Protein AF-A0A2M7RQI0-F1 (afdb_monomer_lite)

Sequence (137 aa):
MKPGKIRFSINYLSVTYFAYVVIVIINIISLIYTNSPSNKSQLLTKKVNHSNPAILGQTSFSQLGILLPLYIYPAGNPNPDWQKIADTQKIQNIPVVAIVNPHSGPGVCSTSNPDSNYKNNMQVLRNAGVTMVGYVA

Secondary structure (DSSP, 8-state):
-PPP-------HHHHHHHHHHHHHHHHHHHHHHHH-GGGGGGGG----------------PPPP-EEEEE-S---STT-HHHHHHHHHHHTS---EEEEE-SSSSS-SS-TT-S-HHHHHHHHHHHHHT-EEEE---

Structure (mmCIF, N/CA/C/O backbone):
data_AF-A0A2M7RQI0-F1
#
_entry.id   AF-A0A2M7RQI0-F1
#
loop_
_atom_site.group_PDB
_atom_site.id
_atom_site.type_symbol
_atom_site.label_atom_id
_atom_site.label_alt_id
_atom_site.label_comp_id
_atom_site.label_asym_id
_atom_site.label_entity_id
_atom_site.label_seq_id
_atom_site.pdbx_PDB_ins_code
_atom_site.Cartn_x
_atom_site.Cartn_y
_atom_site.Cartn_z
_atom_site.occupancy
_atom_site.B_iso_or_equiv
_atom_site.auth_seq_id
_atom_site.auth_comp_id
_atom_site.auth_asym_id
_atom_site.auth_atom_id
_atom_site.pdbx_PDB_model_num
ATOM 1 N N . MET A 1 1 ? -25.937 0.977 86.834 1.00 48.09 1 MET A N 1
ATOM 2 C CA . MET A 1 1 ? -25.148 1.631 85.762 1.00 48.09 1 MET A CA 1
ATOM 3 C C . MET A 1 1 ? -26.009 1.713 84.504 1.00 48.09 1 MET A C 1
ATOM 5 O O . MET A 1 1 ? -26.541 0.689 84.101 1.00 48.09 1 MET A O 1
ATOM 9 N N . LYS A 1 2 ? -26.227 2.909 83.934 1.00 46.19 2 LYS A N 1
ATOM 10 C CA . LYS A 1 2 ? -26.961 3.085 82.661 1.00 46.19 2 LYS A CA 1
ATOM 11 C C . LYS A 1 2 ? -25.980 2.932 81.485 1.00 46.19 2 LYS A C 1
ATOM 13 O O . LYS A 1 2 ? -24.919 3.550 81.550 1.00 46.19 2 LYS A O 1
ATOM 18 N N . PRO A 1 3 ? -26.299 2.170 80.425 1.00 56.84 3 PRO A N 1
ATOM 19 C CA . PRO A 1 3 ? -25.420 2.050 79.267 1.00 56.84 3 PRO A CA 1
ATOM 20 C C . PRO A 1 3 ? -25.462 3.339 78.433 1.00 56.84 3 PRO A C 1
ATOM 22 O O . PRO A 1 3 ? -26.528 3.785 78.001 1.00 56.84 3 PRO A O 1
ATOM 25 N N . GLY A 1 4 ? -24.297 3.957 78.232 1.00 61.44 4 GLY A N 1
ATOM 26 C CA . GLY A 1 4 ? -24.135 5.127 77.372 1.00 61.44 4 GLY A CA 1
ATOM 27 C C . GLY A 1 4 ? -24.274 4.741 75.900 1.00 61.44 4 GLY A C 1
ATOM 28 O O . GLY A 1 4 ? -23.563 3.865 75.414 1.00 61.44 4 GLY A O 1
ATOM 29 N N . LYS A 1 5 ? -25.193 5.390 75.176 1.00 62.91 5 LYS A N 1
ATOM 30 C CA . LYS A 1 5 ? -25.302 5.252 73.717 1.00 62.91 5 LYS A CA 1
ATOM 31 C C . LYS A 1 5 ? -24.149 6.008 73.055 1.00 62.91 5 LYS A C 1
ATOM 33 O O . LYS A 1 5 ? -24.159 7.237 73.035 1.00 62.91 5 LYS A O 1
ATOM 38 N N . ILE A 1 6 ? -23.193 5.281 72.484 1.00 63.03 6 ILE A N 1
ATOM 39 C CA . ILE A 1 6 ? -22.169 5.846 71.599 1.00 63.03 6 ILE A CA 1
ATOM 40 C C . ILE A 1 6 ? -22.854 6.207 70.276 1.00 63.03 6 ILE A C 1
ATOM 42 O O . ILE A 1 6 ? -23.457 5.350 69.632 1.00 63.03 6 ILE A O 1
ATOM 46 N N . ARG A 1 7 ? -22.805 7.484 69.884 1.00 64.25 7 ARG A N 1
ATOM 47 C CA . ARG A 1 7 ? -23.268 7.943 68.568 1.00 64.25 7 ARG A CA 1
ATOM 48 C C . ARG A 1 7 ? -22.048 8.135 67.675 1.00 64.25 7 ARG A C 1
ATOM 50 O O . ARG A 1 7 ? -21.241 9.022 67.930 1.00 64.25 7 ARG A O 1
ATOM 57 N N . PHE A 1 8 ? -21.917 7.309 66.642 1.00 61.12 8 PHE A N 1
ATOM 58 C CA . PHE A 1 8 ? -20.921 7.514 65.595 1.00 61.12 8 PHE A CA 1
ATOM 59 C C . PHE A 1 8 ? -21.406 8.634 64.669 1.00 61.12 8 PHE A C 1
ATOM 61 O O . PHE A 1 8 ? -22.443 8.501 64.022 1.00 61.12 8 PHE A O 1
ATOM 68 N N . SER A 1 9 ? -20.678 9.751 64.638 1.00 59.22 9 SER A N 1
ATOM 69 C CA . SER A 1 9 ? -20.884 10.806 63.644 1.00 59.22 9 SER A CA 1
ATOM 70 C C . SER A 1 9 ? -20.069 10.454 62.404 1.00 59.22 9 SER A C 1
ATOM 72 O O . SER A 1 9 ? -18.840 10.443 62.457 1.00 59.22 9 SER A O 1
ATOM 74 N N . ILE A 1 10 ? -20.742 10.113 61.307 1.00 61.12 10 ILE A N 1
ATOM 75 C CA . ILE A 1 10 ? -20.096 9.823 60.024 1.00 61.12 10 ILE A CA 1
ATOM 76 C C . ILE A 1 10 ? -20.040 11.132 59.231 1.00 61.12 10 ILE A C 1
ATOM 78 O O . ILE A 1 10 ? -21.068 11.761 58.986 1.00 61.12 10 ILE A O 1
ATOM 82 N N . ASN A 1 11 ? -18.841 11.553 58.827 1.00 66.56 11 ASN A N 1
ATOM 83 C CA . ASN A 1 11 ? -18.657 12.750 58.009 1.00 66.56 11 ASN A CA 1
ATOM 84 C C . ASN A 1 11 ? -19.146 12.483 56.577 1.00 66.56 11 ASN A C 1
ATOM 86 O O . ASN A 1 11 ? -18.576 11.667 55.857 1.00 66.56 11 ASN A O 1
ATOM 90 N N . TYR A 1 12 ? -20.183 13.192 56.128 1.00 63.91 12 TYR A N 1
ATOM 91 C CA . TYR A 1 12 ? -20.751 13.006 54.785 1.00 63.91 12 TYR A CA 1
ATOM 92 C C . TYR A 1 12 ? -19.721 13.198 53.656 1.00 63.91 12 TYR A C 1
ATOM 94 O O . TYR A 1 12 ? -19.754 12.458 52.678 1.00 63.91 12 TYR A O 1
ATOM 102 N N . LEU A 1 13 ? -18.747 14.100 53.839 1.00 63.44 13 LEU A N 1
ATOM 103 C CA . LEU A 1 13 ? -17.637 14.339 52.903 1.00 63.44 13 LEU A CA 1
ATOM 104 C C . LEU A 1 13 ? -16.756 13.097 52.675 1.00 63.44 13 LEU A C 1
ATOM 106 O O . LEU A 1 13 ? -16.312 12.856 51.552 1.00 63.44 13 LEU A O 1
ATOM 110 N N . SER A 1 14 ? -16.527 12.276 53.709 1.00 68.12 14 SER A N 1
ATOM 111 C CA . SER A 1 14 ? -15.745 11.041 53.566 1.00 68.12 14 SER A CA 1
ATOM 112 C C . SER A 1 14 ? -16.545 9.928 52.890 1.00 68.12 14 SER A C 1
ATOM 114 O O . SER A 1 14 ? -15.967 9.099 52.195 1.00 68.12 14 SER A O 1
ATOM 116 N N . VAL A 1 15 ? -17.874 9.924 53.049 1.00 73.00 15 VAL A N 1
ATOM 117 C CA . VAL A 1 15 ? -18.764 8.933 52.420 1.00 73.00 15 VAL A CA 1
ATOM 118 C C . VAL A 1 15 ? -18.886 9.190 50.921 1.00 73.00 15 VAL A C 1
ATOM 120 O O . VAL A 1 15 ? -18.748 8.261 50.127 1.00 73.00 15 VAL A O 1
ATOM 123 N N . THR A 1 16 ? -19.088 10.445 50.517 1.00 74.81 16 THR A N 1
ATOM 124 C CA . THR A 1 16 ? -19.166 10.818 49.097 1.00 74.81 16 THR A CA 1
ATOM 125 C C . THR A 1 16 ? -17.842 10.594 48.378 1.00 74.81 16 THR A C 1
ATOM 127 O O . THR A 1 16 ? -17.832 10.080 47.261 1.00 74.81 16 THR A O 1
ATOM 130 N N . TYR A 1 17 ? -16.719 10.917 49.027 1.00 80.81 17 TYR A N 1
ATOM 131 C CA . TYR A 1 17 ? -15.393 10.665 48.467 1.00 80.81 17 TYR A CA 1
ATOM 132 C C . TYR A 1 17 ? -15.121 9.162 48.306 1.00 80.81 17 TYR A C 1
ATOM 134 O O . TYR A 1 17 ? -14.682 8.723 47.245 1.00 80.81 17 TYR A O 1
ATOM 142 N N . PHE A 1 18 ? -15.456 8.356 49.319 1.00 80.25 18 PHE A N 1
ATOM 143 C CA . PHE A 1 18 ? -15.334 6.900 49.245 1.00 80.25 18 PHE A CA 1
ATOM 144 C C . PHE A 1 18 ? -16.192 6.308 48.117 1.00 80.25 18 PHE A C 1
ATOM 146 O O . PHE A 1 18 ? -15.696 5.511 47.322 1.00 80.25 18 PHE A O 1
ATOM 153 N N . ALA A 1 19 ? -17.448 6.746 47.986 1.00 85.69 19 ALA A N 1
ATOM 154 C CA . ALA A 1 19 ? -18.335 6.307 46.910 1.00 85.69 19 ALA A CA 1
ATOM 155 C C . ALA A 1 19 ? -17.781 6.659 45.517 1.00 85.69 19 ALA A C 1
ATOM 157 O O . ALA A 1 19 ? -17.802 5.819 44.617 1.00 85.69 19 ALA A O 1
ATOM 158 N N . TYR A 1 20 ? -17.232 7.866 45.348 1.00 89.81 20 TYR A N 1
ATOM 159 C CA . TYR A 1 20 ? -16.612 8.291 44.092 1.00 89.81 20 TYR A CA 1
ATOM 160 C C . TYR A 1 20 ? -15.412 7.409 43.713 1.00 89.81 20 TYR A C 1
ATOM 162 O O . TYR A 1 20 ? -15.331 6.929 42.581 1.00 89.81 20 TYR A O 1
ATOM 170 N N . VAL A 1 21 ? -14.518 7.125 44.667 1.00 89.44 21 VAL A N 1
ATOM 171 C CA . VAL A 1 21 ? -13.351 6.253 44.444 1.00 89.44 21 VAL A CA 1
ATOM 172 C C . VAL A 1 21 ? -13.780 4.839 44.035 1.00 89.44 21 VAL A C 1
ATOM 174 O O . VAL A 1 21 ? -13.226 4.286 43.085 1.00 89.44 21 VAL A O 1
ATOM 177 N N . VAL A 1 22 ? -14.801 4.271 44.684 1.00 91.38 22 VAL A N 1
ATOM 178 C CA . VAL A 1 22 ? -15.335 2.941 44.337 1.00 91.38 22 VAL A CA 1
ATOM 179 C C . VAL A 1 22 ? -15.881 2.912 42.905 1.00 91.38 22 VAL A C 1
ATOM 181 O O . VAL A 1 22 ? -15.568 1.989 42.152 1.00 91.38 22 VAL A O 1
ATOM 184 N N . ILE A 1 23 ? -16.640 3.932 42.492 1.00 90.94 23 ILE A N 1
ATOM 185 C CA . ILE A 1 23 ? -17.186 4.030 41.127 1.00 90.94 23 ILE A CA 1
ATOM 186 C C . ILE A 1 23 ? -16.061 4.104 40.086 1.00 90.94 23 ILE A C 1
ATOM 188 O O . ILE A 1 23 ? -16.116 3.410 39.068 1.00 90.94 23 ILE A O 1
ATOM 192 N N . VAL A 1 24 ? -15.025 4.912 40.324 1.00 90.25 24 VAL A N 1
ATOM 193 C CA . VAL A 1 24 ? -13.878 5.023 39.406 1.00 90.25 24 VAL A CA 1
ATOM 194 C C . VAL A 1 24 ? -13.151 3.681 39.275 1.00 90.25 24 VAL A C 1
ATOM 196 O O . VAL A 1 24 ? -12.859 3.252 38.158 1.00 90.25 24 VAL A O 1
ATOM 199 N N . ILE A 1 25 ? -12.931 2.972 40.387 1.00 89.75 25 ILE A N 1
ATOM 200 C CA . ILE A 1 25 ? -12.292 1.648 40.385 1.00 89.75 25 ILE A CA 1
ATOM 201 C C . ILE A 1 25 ? -13.116 0.634 39.576 1.00 89.75 25 ILE A C 1
ATOM 203 O O . ILE A 1 25 ? -12.550 -0.079 38.748 1.00 89.75 25 ILE A O 1
ATOM 207 N N . ILE A 1 26 ? -14.443 0.598 39.746 1.00 89.88 26 ILE A N 1
ATOM 208 C CA . ILE A 1 26 ? -15.332 -0.297 38.979 1.00 89.88 26 ILE A CA 1
ATOM 209 C C . ILE A 1 26 ? -15.221 -0.034 37.470 1.00 89.88 26 ILE A C 1
ATOM 211 O O . ILE A 1 26 ? -15.140 -0.981 36.682 1.00 89.88 26 ILE A O 1
ATOM 215 N N . ASN A 1 27 ? -15.184 1.236 37.057 1.00 86.62 27 ASN A N 1
ATOM 216 C CA . ASN A 1 27 ? -15.060 1.604 35.646 1.00 86.62 27 ASN A CA 1
ATOM 217 C C . ASN A 1 27 ? -13.697 1.205 35.061 1.00 86.62 27 ASN A C 1
ATOM 219 O O . ASN A 1 27 ? -13.645 0.648 33.965 1.00 86.62 27 ASN A O 1
ATOM 223 N N . ILE A 1 28 ? -12.602 1.418 35.800 1.00 84.69 28 ILE A N 1
ATOM 224 C CA . ILE A 1 28 ? -11.252 1.011 35.373 1.00 84.69 28 ILE A CA 1
ATOM 225 C C . ILE A 1 28 ? -11.172 -0.513 35.232 1.00 84.69 28 ILE A C 1
ATOM 227 O O . ILE A 1 28 ? -10.698 -1.009 34.211 1.00 84.69 28 ILE A O 1
ATOM 231 N N . ILE A 1 29 ? -11.685 -1.264 36.211 1.00 80.75 29 ILE A N 1
ATOM 232 C CA . ILE A 1 29 ? -11.733 -2.730 36.152 1.00 80.75 29 ILE A CA 1
ATOM 233 C C . ILE A 1 29 ? -12.548 -3.190 34.931 1.00 80.75 29 ILE A C 1
ATOM 235 O O . ILE A 1 29 ? -12.081 -4.032 34.166 1.00 80.75 29 ILE A O 1
ATOM 239 N N . SER A 1 30 ? -13.721 -2.598 34.686 1.00 75.94 30 SER A N 1
ATOM 240 C CA . SER A 1 30 ? -14.571 -2.924 33.526 1.00 75.94 30 SER A CA 1
ATOM 241 C C . SER A 1 30 ? -13.880 -2.641 32.183 1.00 75.94 30 SER A C 1
ATOM 243 O O . SER A 1 30 ? -13.999 -3.425 31.236 1.00 75.94 30 SER A O 1
ATOM 245 N N . LEU A 1 31 ? -13.101 -1.558 32.101 1.00 75.00 31 LEU A N 1
ATOM 246 C CA . LEU A 1 31 ? -12.307 -1.216 30.920 1.00 75.00 31 LEU A CA 1
ATOM 247 C C . LEU A 1 31 ? -11.152 -2.208 30.694 1.00 75.00 31 LEU A C 1
ATOM 249 O O . LEU A 1 31 ? -10.865 -2.578 29.555 1.00 75.00 31 LEU A O 1
ATOM 253 N N . ILE A 1 32 ? -10.514 -2.684 31.765 1.00 75.44 32 ILE A N 1
ATOM 254 C CA . ILE A 1 32 ? -9.461 -3.709 31.685 1.00 75.44 32 ILE A CA 1
ATOM 255 C C . ILE A 1 32 ? -10.051 -5.049 31.222 1.00 75.44 32 ILE A C 1
ATOM 257 O O . ILE A 1 32 ? -9.489 -5.688 30.334 1.00 75.44 32 ILE A O 1
ATOM 261 N N . TYR A 1 33 ? -11.209 -5.460 31.750 1.00 68.50 33 TYR A N 1
ATOM 262 C CA . TYR A 1 33 ? -11.865 -6.710 31.338 1.00 68.50 33 TYR A CA 1
ATOM 263 C C . TYR A 1 33 ? -12.330 -6.693 29.877 1.00 68.50 33 TYR A C 1
ATOM 265 O O . TYR A 1 33 ? -12.189 -7.700 29.179 1.00 68.50 33 TYR A O 1
ATOM 273 N N . THR A 1 34 ? -12.844 -5.563 29.387 1.00 63.81 34 THR A N 1
ATOM 274 C CA . THR A 1 34 ? -13.273 -5.432 27.981 1.00 63.81 34 THR A CA 1
ATOM 275 C C . THR A 1 34 ? -12.097 -5.420 27.001 1.00 63.81 34 THR A C 1
ATOM 277 O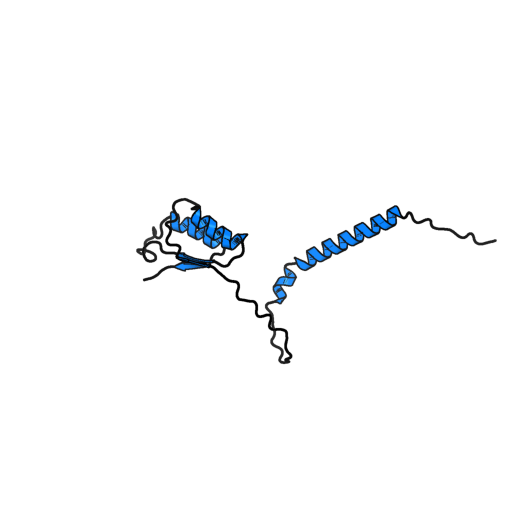 O . THR A 1 34 ? -12.230 -5.939 25.895 1.00 63.81 34 THR A O 1
ATOM 280 N N . ASN A 1 35 ? -10.928 -4.916 27.409 1.00 56.41 35 ASN A N 1
ATOM 281 C CA . ASN A 1 35 ? -9.724 -4.876 26.571 1.00 56.41 35 ASN A CA 1
ATOM 282 C C . ASN A 1 35 ? -8.756 -6.052 26.800 1.00 56.41 35 ASN A C 1
ATOM 284 O O . ASN A 1 35 ? -7.706 -6.107 26.157 1.00 56.41 35 ASN A O 1
ATOM 288 N N . SER A 1 36 ? -9.091 -7.005 27.681 1.00 53.41 36 SER A N 1
ATOM 289 C CA . SER A 1 36 ? -8.235 -8.161 27.958 1.00 53.41 36 SER A CA 1
ATOM 290 C C . SER A 1 36 ? -8.094 -9.056 26.712 1.00 53.41 36 SER A C 1
ATOM 292 O O . SER A 1 36 ? -9.101 -9.580 26.220 1.00 53.41 36 SER A O 1
ATOM 294 N N . PRO A 1 37 ? -6.865 -9.311 26.214 1.00 49.88 37 PRO A N 1
ATOM 295 C CA . PRO A 1 37 ? -6.615 -10.142 25.031 1.00 49.88 37 PRO A CA 1
ATOM 296 C C . PRO A 1 37 ? -7.152 -11.576 25.153 1.00 49.88 37 PRO A C 1
ATOM 298 O O . PRO A 1 37 ? -7.416 -12.223 24.141 1.00 49.88 37 PRO A O 1
ATOM 301 N N . SER A 1 38 ? -7.373 -12.060 26.380 1.00 46.62 38 SER A N 1
ATOM 302 C CA . SER A 1 38 ? -7.971 -13.369 26.667 1.00 46.62 38 SER A CA 1
ATOM 303 C C . SER A 1 38 ? -9.441 -13.499 26.238 1.00 46.62 38 SER A C 1
ATOM 305 O O . SER A 1 38 ? -9.896 -14.620 26.019 1.00 46.62 38 SER A O 1
ATOM 307 N N . ASN A 1 39 ? -10.168 -12.390 26.046 1.00 48.38 39 ASN A N 1
ATOM 308 C CA . ASN A 1 39 ? -11.564 -12.409 25.588 1.00 48.38 39 ASN A CA 1
ATOM 309 C C . ASN A 1 39 ? -11.709 -12.410 24.054 1.00 48.38 39 ASN A C 1
ATOM 311 O O . ASN A 1 39 ? -12.768 -12.773 23.547 1.00 48.38 39 ASN A O 1
ATOM 315 N N . LYS A 1 40 ? -10.656 -12.075 23.289 1.00 45.38 40 LYS A N 1
ATOM 316 C CA . LYS A 1 40 ? -10.675 -12.185 21.812 1.00 45.38 40 LYS A CA 1
ATOM 317 C C . LYS A 1 40 ? -10.493 -13.625 21.317 1.00 45.38 40 LYS A C 1
ATOM 319 O O . LYS A 1 40 ? -10.931 -13.954 20.219 1.00 45.38 40 LYS A O 1
ATOM 324 N N . SER A 1 41 ? -9.906 -14.498 22.133 1.00 42.41 41 SER A N 1
ATOM 325 C CA . SER A 1 41 ? -9.564 -15.874 21.744 1.00 42.41 41 SER A CA 1
ATOM 326 C C . SER A 1 41 ? -10.720 -16.879 21.843 1.00 42.41 41 SER A C 1
ATOM 328 O O . SER A 1 41 ? -10.560 -18.025 21.432 1.00 42.41 41 SER A O 1
ATOM 330 N N . GLN A 1 42 ? -11.900 -16.483 22.339 1.00 44.81 42 GLN A N 1
ATOM 331 C CA . GLN A 1 42 ? -13.064 -17.382 22.419 1.00 44.81 42 GLN A CA 1
ATOM 332 C C . GLN A 1 42 ? -13.886 -17.482 21.120 1.00 44.81 42 GLN A C 1
ATOM 334 O O . GLN A 1 42 ? -14.827 -18.267 21.050 1.00 44.81 42 GLN A O 1
ATOM 339 N N . LEU A 1 43 ? -13.504 -16.776 20.050 1.00 47.19 43 LEU A N 1
ATOM 340 C CA . LEU A 1 43 ? -14.155 -16.895 18.735 1.00 47.19 43 LEU A CA 1
ATOM 341 C C . LEU A 1 43 ? -13.614 -18.038 17.850 1.00 47.19 43 LEU A C 1
ATOM 343 O O . LEU A 1 43 ? -14.083 -18.201 16.728 1.00 47.19 43 LEU A O 1
ATOM 347 N N . LEU A 1 44 ? -12.677 -18.866 18.332 1.00 48.94 44 LEU A N 1
ATOM 348 C CA . LEU A 1 44 ? -12.025 -19.914 17.524 1.00 48.94 44 LEU A CA 1
ATOM 349 C C . LEU A 1 44 ? -12.093 -21.339 18.096 1.00 48.94 44 LEU A C 1
ATOM 351 O O . LEU A 1 44 ? -11.326 -22.205 17.690 1.00 48.94 44 LEU A O 1
ATOM 355 N N . THR A 1 45 ? -13.061 -21.639 18.965 1.00 44.12 45 THR A N 1
ATOM 356 C CA . THR A 1 45 ? -13.409 -23.034 19.305 1.00 44.12 45 THR A CA 1
ATOM 357 C C . THR A 1 45 ? -14.922 -23.247 19.368 1.00 44.12 45 THR A C 1
ATOM 359 O O . THR A 1 45 ? -15.487 -23.665 20.375 1.00 44.12 45 THR A O 1
ATOM 362 N N . LYS A 1 46 ? -15.617 -23.017 18.246 1.00 41.88 46 LYS A N 1
ATOM 363 C CA . LYS A 1 46 ? -16.980 -23.540 18.069 1.00 41.88 46 LYS A CA 1
ATOM 364 C C . LYS A 1 46 ? -16.905 -25.057 17.862 1.00 41.88 46 LYS A C 1
ATOM 366 O O . LYS A 1 46 ? -16.911 -25.546 16.737 1.00 41.88 46 LYS A O 1
ATOM 371 N N . LYS A 1 47 ? -16.841 -25.809 18.963 1.00 43.72 47 LYS A N 1
ATOM 372 C CA . LYS A 1 47 ? -17.230 -27.223 18.988 1.00 43.72 47 LYS A CA 1
ATOM 373 C C . LYS A 1 47 ? -18.720 -27.267 18.638 1.00 43.72 47 LYS A C 1
ATOM 375 O O . LYS A 1 47 ? -19.553 -26.777 19.396 1.00 43.72 47 LYS A O 1
ATOM 380 N N . VAL A 1 48 ? -19.039 -27.745 17.439 1.00 47.06 48 VAL A N 1
ATOM 381 C CA . VAL A 1 48 ? -20.411 -27.811 16.923 1.00 47.06 48 VAL A CA 1
ATOM 382 C C . VAL A 1 48 ? -21.189 -28.848 17.736 1.00 47.06 48 VAL A C 1
ATOM 384 O O . VAL A 1 48 ? -21.070 -30.045 17.505 1.00 47.06 48 VAL A O 1
ATOM 387 N N . ASN A 1 49 ? -21.972 -28.381 18.708 1.00 42.56 49 ASN A N 1
ATOM 388 C CA . ASN A 1 49 ? -23.013 -29.174 19.353 1.00 42.56 49 ASN A CA 1
ATOM 389 C C . ASN A 1 49 ? -24.323 -28.968 18.579 1.00 42.56 49 ASN A C 1
ATOM 391 O O . ASN A 1 49 ? -24.761 -27.836 18.364 1.00 42.56 49 ASN A O 1
ATOM 395 N N . HIS A 1 50 ? -24.929 -30.069 18.136 1.00 53.97 50 HIS A N 1
ATOM 396 C CA . HIS A 1 50 ? -26.222 -30.086 17.460 1.00 53.97 50 HIS A CA 1
ATOM 397 C C . HIS A 1 50 ? -27.357 -29.834 18.460 1.00 53.97 50 HIS A C 1
ATOM 399 O O . HIS A 1 50 ? -27.853 -30.763 19.088 1.00 53.97 50 HIS A O 1
ATOM 405 N N . SER A 1 51 ? -27.797 -28.583 18.563 1.00 43.78 51 SER A N 1
ATOM 406 C CA . SER A 1 51 ? -29.150 -28.229 19.009 1.00 43.78 51 SER A CA 1
ATOM 407 C C . SER A 1 51 ? -29.458 -26.795 18.572 1.00 43.78 51 SER A C 1
ATOM 409 O O . SER A 1 51 ? -28.892 -25.840 19.099 1.00 43.78 51 SER A O 1
ATOM 411 N N . ASN A 1 52 ? -30.318 -26.661 17.559 1.00 63.06 52 ASN A N 1
ATOM 412 C CA . ASN A 1 52 ? -30.863 -25.393 17.066 1.00 63.06 52 ASN A CA 1
ATOM 413 C C . ASN A 1 52 ? -31.806 -24.802 18.131 1.00 63.06 52 ASN A C 1
ATOM 415 O O . ASN A 1 52 ? -32.626 -25.545 18.672 1.00 63.06 52 ASN A O 1
ATOM 419 N N . PRO A 1 53 ? -31.709 -23.500 18.443 1.00 48.75 53 PRO A N 1
ATOM 420 C CA . PRO A 1 53 ? -32.660 -22.581 17.818 1.00 48.75 53 PRO A CA 1
ATOM 421 C C . PRO A 1 53 ? -32.038 -21.209 17.508 1.00 48.75 53 PRO A C 1
ATOM 423 O O . PRO A 1 53 ? -31.422 -20.595 18.369 1.00 48.75 53 PRO A O 1
ATOM 426 N N . ALA A 1 54 ? -32.232 -20.714 16.284 1.00 50.47 54 ALA A N 1
ATOM 427 C CA . A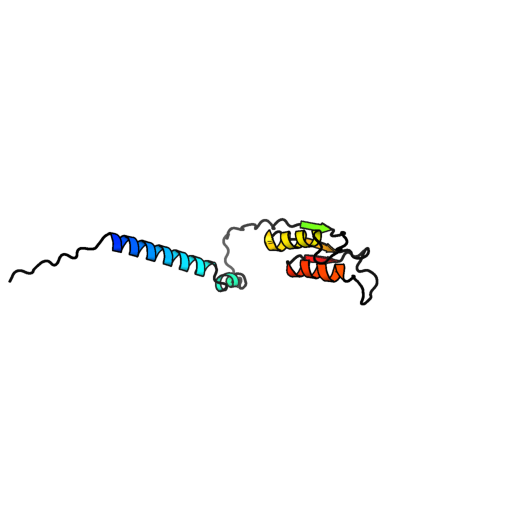LA A 1 54 ? -32.342 -19.288 15.955 1.00 50.47 54 ALA A CA 1
ATOM 428 C C . ALA A 1 54 ? -31.495 -18.314 16.814 1.00 50.47 54 ALA A C 1
ATOM 430 O O . ALA A 1 54 ? -32.030 -17.421 17.469 1.00 50.47 54 ALA A O 1
ATOM 431 N N . ILE A 1 55 ? -30.164 -18.439 16.788 1.00 50.12 55 ILE A N 1
ATOM 432 C CA . ILE A 1 55 ? -29.290 -17.344 17.222 1.00 50.12 55 ILE A CA 1
ATOM 433 C C . ILE A 1 55 ? -29.158 -16.414 16.029 1.00 50.12 55 ILE A C 1
ATOM 435 O O . ILE A 1 55 ? -28.407 -16.700 15.100 1.00 50.12 55 ILE A O 1
ATOM 439 N N . LEU A 1 56 ? -29.986 -15.366 16.066 1.00 50.16 56 LEU A N 1
ATOM 440 C CA . LEU A 1 56 ? -29.786 -14.048 15.470 1.00 50.16 56 LEU A CA 1
ATOM 441 C C . LEU A 1 56 ? -28.593 -14.030 14.518 1.00 50.16 56 LEU A C 1
ATOM 443 O O . LEU A 1 56 ? -27.465 -13.737 14.917 1.00 50.16 56 LEU A O 1
ATOM 447 N N . GLY A 1 57 ? -28.859 -14.378 13.260 1.00 51.78 57 GLY A N 1
ATOM 448 C CA . GLY A 1 57 ? -27.954 -14.088 12.168 1.00 51.78 57 GLY A CA 1
ATOM 449 C C . GLY A 1 57 ? -27.822 -12.579 12.095 1.00 51.78 57 GLY A C 1
ATOM 450 O O . GLY A 1 57 ? -28.548 -11.925 11.354 1.00 51.78 57 GLY A O 1
ATOM 451 N N . GLN A 1 58 ? -26.921 -12.017 12.899 1.00 50.47 58 GLN A N 1
ATOM 452 C CA . GLN A 1 58 ? -26.336 -10.729 12.617 1.00 50.47 58 GLN A CA 1
ATOM 453 C C . GLN A 1 58 ? -25.602 -10.971 11.308 1.00 50.47 58 GLN A C 1
ATOM 455 O O . GLN A 1 58 ? -24.480 -11.475 11.284 1.00 50.47 58 GLN A O 1
ATOM 460 N N . THR A 1 59 ? -26.296 -10.733 10.200 1.00 52.03 59 THR A N 1
ATOM 461 C CA . THR A 1 59 ? -25.669 -10.598 8.901 1.00 52.03 59 THR A CA 1
ATOM 462 C C . THR A 1 59 ? -24.725 -9.424 9.078 1.00 52.03 59 THR A C 1
ATOM 464 O O . THR A 1 59 ? -25.142 -8.270 8.985 1.00 52.03 59 THR A O 1
ATOM 467 N N . SER A 1 60 ? -23.475 -9.697 9.462 1.00 62.81 60 SER A N 1
ATOM 468 C CA . SER A 1 60 ? -22.419 -8.708 9.375 1.00 62.81 60 SER A CA 1
ATOM 469 C C . SER A 1 60 ? -22.422 -8.318 7.913 1.00 62.81 60 SER A C 1
ATOM 471 O O . SER A 1 60 ? -22.081 -9.140 7.057 1.00 62.81 60 SER A O 1
ATOM 473 N N . PHE A 1 61 ? 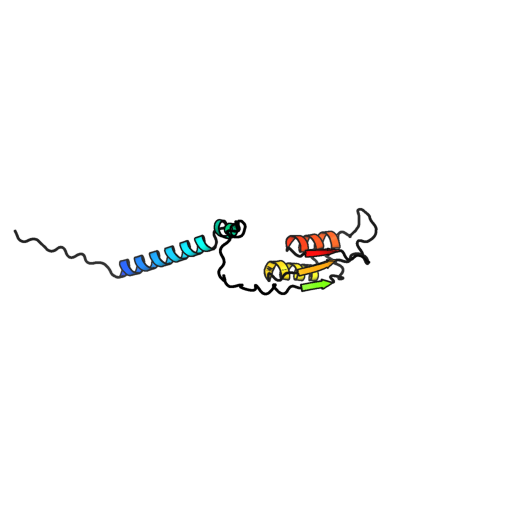-22.905 -7.117 7.608 1.00 64.25 61 PHE A N 1
ATOM 474 C CA . PHE A 1 61 ? -22.714 -6.579 6.278 1.00 64.25 61 PHE A CA 1
ATOM 475 C C . PHE A 1 61 ? -21.219 -6.693 6.009 1.00 64.25 61 PHE A C 1
ATOM 477 O O . PHE A 1 61 ? -20.418 -6.264 6.845 1.00 64.25 61 PHE A O 1
ATOM 484 N N . SER A 1 62 ? -20.850 -7.367 4.915 1.00 76.25 62 SER A N 1
ATOM 485 C CA . SER A 1 62 ? -19.452 -7.407 4.504 1.00 76.25 62 SER A CA 1
ATOM 486 C C . SER A 1 62 ? -18.978 -5.967 4.496 1.00 76.25 62 SER A C 1
ATOM 488 O O . SER A 1 62 ? -19.593 -5.129 3.832 1.00 76.25 62 SER A O 1
ATOM 490 N N . GLN A 1 63 ? -17.947 -5.671 5.285 1.00 84.75 63 GLN A N 1
ATOM 491 C CA . GLN A 1 63 ? -17.417 -4.324 5.339 1.00 84.75 63 GLN A CA 1
ATOM 492 C C . GLN A 1 63 ? -17.068 -3.913 3.909 1.00 84.75 63 GLN A C 1
ATOM 494 O O . GLN A 1 63 ? -16.358 -4.640 3.211 1.00 84.75 63 GLN A O 1
ATOM 499 N N . LEU A 1 64 ? -17.625 -2.787 3.456 1.00 90.94 64 LEU A N 1
ATOM 500 C CA . LEU A 1 64 ? -17.285 -2.251 2.147 1.00 90.94 64 LEU A CA 1
ATOM 501 C C . LEU A 1 64 ? -15.786 -1.952 2.132 1.00 90.94 64 LEU A C 1
ATOM 503 O O . LEU A 1 64 ? -15.258 -1.313 3.043 1.00 90.94 64 LEU A O 1
ATOM 507 N N . GLY A 1 65 ? -15.118 -2.463 1.106 1.00 95.00 65 GLY A N 1
ATOM 508 C CA . GLY A 1 65 ? -13.696 -2.271 0.880 1.00 95.00 65 GLY A CA 1
ATOM 509 C C . GLY A 1 65 ? -13.435 -1.505 -0.408 1.00 95.00 65 GLY A C 1
ATOM 510 O O . GLY A 1 65 ? -14.337 -1.265 -1.213 1.00 95.00 65 GLY A O 1
ATOM 511 N N . ILE A 1 66 ? -12.175 -1.143 -0.601 1.00 97.50 66 ILE A N 1
ATOM 512 C CA . ILE A 1 66 ? -11.685 -0.458 -1.792 1.00 97.50 66 ILE A CA 1
ATOM 513 C C . ILE A 1 66 ? -10.890 -1.462 -2.623 1.00 97.50 66 ILE A C 1
ATOM 515 O O . ILE A 1 66 ? -9.900 -2.017 -2.150 1.00 97.50 66 ILE A O 1
ATOM 519 N N . LEU A 1 67 ? -11.301 -1.658 -3.875 1.00 98.06 67 LEU A N 1
ATOM 520 C CA . LEU A 1 67 ? -10.476 -2.290 -4.901 1.00 98.06 67 LEU A CA 1
ATOM 521 C C . LEU A 1 67 ? -9.830 -1.186 -5.738 1.00 98.06 67 LEU A C 1
ATOM 523 O O . LEU A 1 67 ? -10.531 -0.422 -6.400 1.00 98.06 67 LEU A O 1
ATOM 527 N N . LEU A 1 68 ? -8.504 -1.094 -5.695 1.00 98.00 68 LEU A N 1
ATOM 528 C CA . LEU A 1 68 ? -7.758 0.011 -6.285 1.00 98.00 68 LEU A CA 1
ATOM 529 C C . LEU A 1 68 ? -6.770 -0.487 -7.350 1.00 98.00 68 LEU A C 1
ATOM 531 O O . LEU A 1 68 ? -5.789 -1.139 -6.988 1.00 98.00 68 LEU A O 1
ATOM 535 N N . PRO A 1 69 ? -6.948 -0.150 -8.641 1.00 98.19 69 PRO A N 1
ATOM 536 C CA . PRO A 1 69 ? -5.888 -0.299 -9.635 1.00 98.19 69 PRO A CA 1
ATOM 537 C C . PRO A 1 69 ? -4.778 0.728 -9.363 1.00 98.19 69 PRO A C 1
ATOM 539 O O . PRO A 1 69 ? -4.846 1.877 -9.798 1.00 98.19 69 PRO A O 1
ATOM 542 N N . LEU A 1 70 ? -3.756 0.327 -8.603 1.00 98.00 70 LEU A N 1
ATOM 543 C CA . LEU A 1 70 ? -2.659 1.191 -8.168 1.00 98.00 70 LEU A CA 1
ATOM 544 C C . LEU A 1 70 ? -1.582 1.284 -9.254 1.00 98.00 70 LEU A C 1
ATOM 546 O O . LEU A 1 70 ? -0.470 0.777 -9.115 1.00 98.00 70 LEU A O 1
ATOM 550 N N . TYR A 1 71 ? -1.929 1.920 -10.371 1.00 97.00 71 TYR A N 1
ATOM 551 C CA . TYR A 1 71 ? -1.045 2.078 -11.535 1.00 97.00 71 TYR A CA 1
ATOM 552 C C . TYR A 1 71 ? -0.336 3.436 -11.510 1.00 97.00 71 TYR A C 1
ATOM 554 O O . TYR A 1 71 ? -0.144 4.091 -12.532 1.00 97.00 71 TYR A O 1
ATOM 562 N N . ILE A 1 72 ? 0.020 3.870 -10.302 1.00 96.62 72 ILE A N 1
ATOM 563 C CA . ILE A 1 72 ? 0.748 5.106 -10.036 1.00 96.62 72 ILE A CA 1
ATOM 564 C C . ILE A 1 72 ? 2.172 4.716 -9.667 1.00 96.62 72 ILE A C 1
ATOM 566 O O . ILE A 1 72 ? 2.386 3.982 -8.698 1.00 96.62 72 ILE A O 1
ATOM 570 N N . TYR A 1 73 ? 3.142 5.227 -10.423 1.00 97.25 73 TYR A N 1
ATOM 571 C CA . TYR A 1 73 ? 4.551 4.979 -10.151 1.00 97.25 73 TYR A CA 1
ATOM 572 C C . TYR A 1 73 ? 4.954 5.550 -8.773 1.00 97.25 73 TYR A C 1
ATOM 574 O O . TYR A 1 73 ? 4.762 6.746 -8.532 1.00 97.25 73 TYR A O 1
ATOM 582 N N . PRO A 1 74 ? 5.521 4.738 -7.861 1.00 97.19 74 PRO A N 1
ATOM 583 C CA . PRO A 1 74 ? 5.775 5.131 -6.474 1.00 97.19 74 PRO A CA 1
ATOM 584 C C . PRO A 1 74 ? 7.061 5.949 -6.286 1.00 97.19 74 PRO A C 1
ATOM 586 O O . PRO A 1 74 ? 7.919 5.586 -5.487 1.00 97.19 74 PRO A O 1
ATOM 589 N N . ALA A 1 75 ? 7.233 7.061 -7.000 1.00 95.81 75 ALA A N 1
ATOM 590 C CA . ALA A 1 75 ? 8.428 7.892 -6.835 1.00 95.81 75 ALA A CA 1
ATOM 591 C C . ALA A 1 75 ? 8.557 8.420 -5.388 1.00 95.81 75 ALA A C 1
ATOM 593 O O . ALA A 1 75 ? 7.624 9.039 -4.869 1.00 95.81 75 ALA A O 1
ATOM 594 N N . GLY A 1 76 ? 9.718 8.204 -4.758 1.00 91.88 76 GLY A N 1
ATOM 595 C CA . GLY A 1 76 ? 9.997 8.613 -3.374 1.00 91.88 76 GLY A CA 1
ATOM 596 C C . GLY A 1 76 ? 9.744 7.512 -2.337 1.00 91.88 76 GLY A C 1
ATOM 597 O O . GLY A 1 76 ? 9.252 6.433 -2.658 1.00 91.88 76 GLY A O 1
ATOM 598 N N . ASN A 1 77 ? 10.115 7.764 -1.078 1.00 90.69 77 ASN A N 1
ATOM 599 C CA . ASN A 1 77 ? 9.981 6.786 0.006 1.00 90.69 77 ASN A CA 1
ATOM 600 C C . ASN A 1 77 ? 9.657 7.454 1.369 1.00 90.69 77 ASN A C 1
ATOM 602 O O . ASN A 1 77 ? 10.569 8.022 1.972 1.00 90.69 77 ASN A O 1
ATOM 606 N N . PRO A 1 78 ? 8.406 7.371 1.872 1.00 91.75 78 PRO A N 1
ATOM 607 C CA . PRO A 1 78 ? 7.234 6.870 1.156 1.00 91.75 78 PRO A CA 1
ATOM 608 C C . PRO A 1 78 ? 6.773 7.863 0.078 1.00 91.75 78 PRO A C 1
ATOM 610 O O . PRO A 1 78 ? 6.874 9.081 0.234 1.00 91.75 78 PRO A O 1
ATOM 613 N N . ASN A 1 79 ? 6.238 7.341 -1.020 1.00 97.69 79 ASN A N 1
ATOM 614 C CA . ASN A 1 79 ? 5.470 8.121 -1.977 1.00 97.69 79 ASN A CA 1
ATOM 615 C C . ASN A 1 79 ? 4.162 8.606 -1.303 1.00 97.69 79 ASN A C 1
ATOM 617 O O . ASN A 1 79 ? 3.475 7.793 -0.677 1.00 97.69 79 ASN A O 1
ATOM 621 N N . PRO A 1 80 ? 3.776 9.892 -1.434 1.00 97.50 80 PRO A N 1
ATOM 622 C CA . PRO A 1 80 ? 2.607 10.436 -0.738 1.00 97.50 80 PRO A CA 1
ATOM 623 C C . PRO A 1 80 ? 1.281 9.744 -1.068 1.00 97.50 80 PRO A C 1
ATOM 625 O O . PRO A 1 80 ? 0.431 9.608 -0.190 1.00 97.50 80 PRO A O 1
ATOM 628 N N . ASP A 1 81 ? 1.081 9.295 -2.307 1.00 97.44 81 ASP A N 1
ATOM 629 C CA . ASP A 1 81 ? -0.172 8.647 -2.702 1.00 97.44 81 ASP A CA 1
ATOM 630 C C . ASP A 1 81 ? -0.241 7.207 -2.194 1.00 97.44 81 ASP A C 1
ATOM 632 O O . ASP A 1 81 ? -1.283 6.769 -1.708 1.00 97.44 81 ASP A O 1
ATOM 636 N N . TRP A 1 82 ? 0.889 6.501 -2.188 1.00 98.25 82 TRP A N 1
ATOM 637 C CA . TRP A 1 82 ? 0.992 5.181 -1.565 1.00 98.25 82 TRP A CA 1
ATOM 638 C C . TRP A 1 82 ? 0.820 5.249 -0.041 1.00 98.25 82 TRP A C 1
ATOM 640 O O . TRP A 1 82 ? 0.183 4.370 0.544 1.00 98.25 82 TRP A O 1
ATOM 650 N N . GLN A 1 83 ? 1.302 6.319 0.600 1.00 98.12 83 GLN A N 1
ATOM 651 C CA . GLN A 1 83 ? 1.085 6.552 2.029 1.00 98.12 83 GLN A CA 1
ATOM 652 C C . GLN A 1 83 ? -0.398 6.761 2.361 1.00 98.12 83 GLN A C 1
ATOM 654 O O . GLN A 1 83 ? -0.889 6.159 3.311 1.00 98.12 83 GLN A O 1
ATOM 659 N N . LYS A 1 84 ? -1.146 7.529 1.555 1.00 97.81 84 LYS A N 1
ATOM 660 C CA . LYS A 1 84 ? -2.598 7.705 1.763 1.00 97.81 84 LYS A CA 1
ATOM 661 C C . LYS A 1 84 ? -3.339 6.367 1.763 1.00 97.81 84 LYS A C 1
ATOM 663 O O . LYS A 1 84 ? -4.220 6.155 2.588 1.00 97.81 84 LYS A O 1
ATOM 668 N N . ILE A 1 85 ? -2.957 5.450 0.875 1.00 97.75 85 ILE A N 1
ATOM 669 C CA . ILE A 1 85 ? -3.561 4.113 0.783 1.00 97.75 85 ILE A CA 1
ATOM 670 C C . ILE A 1 85 ? -3.262 3.292 2.045 1.00 97.75 85 ILE A C 1
ATOM 672 O O . ILE A 1 85 ? -4.158 2.651 2.601 1.00 97.75 85 ILE A O 1
ATOM 676 N N . ALA A 1 86 ? -2.016 3.337 2.523 1.00 97.88 86 ALA A N 1
ATOM 677 C CA . ALA A 1 86 ? -1.630 2.720 3.788 1.00 97.88 86 ALA A CA 1
ATOM 678 C C . ALA A 1 86 ? -2.431 3.291 4.972 1.00 97.88 86 ALA A C 1
ATOM 680 O O . ALA A 1 86 ? -2.920 2.531 5.811 1.00 97.88 86 ALA A O 1
ATOM 681 N N . ASP A 1 87 ? -2.620 4.609 5.017 1.00 97.69 87 ASP A N 1
ATOM 682 C CA . ASP A 1 87 ? -3.379 5.286 6.069 1.00 97.69 87 ASP A CA 1
ATOM 683 C C . ASP A 1 87 ? -4.872 4.920 6.025 1.00 97.69 87 ASP A C 1
ATOM 685 O O . ASP A 1 87 ? -5.479 4.689 7.072 1.00 97.69 87 ASP A O 1
ATOM 689 N N . THR A 1 88 ? -5.466 4.766 4.837 1.00 97.00 88 THR A N 1
ATOM 690 C CA . THR A 1 88 ? -6.848 4.280 4.684 1.00 97.00 88 THR A CA 1
ATOM 691 C C . THR A 1 88 ? -7.042 2.893 5.302 1.00 97.00 88 THR A C 1
ATOM 693 O O . THR A 1 88 ? -7.995 2.671 6.054 1.00 97.00 88 THR A O 1
ATOM 696 N N . GLN A 1 89 ? -6.110 1.969 5.068 1.00 95.94 89 GLN A N 1
ATOM 697 C CA . GLN A 1 89 ? -6.180 0.639 5.672 1.00 95.94 89 GLN A CA 1
ATOM 698 C C . GLN A 1 89 ? -5.914 0.669 7.181 1.00 95.94 89 GLN A C 1
ATOM 700 O O . GLN A 1 89 ? -6.643 0.045 7.951 1.00 95.94 89 GLN A O 1
ATOM 705 N N . LYS A 1 90 ? -4.859 1.364 7.614 1.00 93.38 90 LYS A N 1
ATOM 706 C CA . LYS A 1 90 ? -4.346 1.263 8.987 1.00 93.38 90 LYS A CA 1
ATOM 707 C C . LYS A 1 90 ? -5.061 2.182 9.976 1.00 93.38 90 LYS A C 1
ATOM 709 O O . LYS A 1 90 ? -5.252 1.800 11.126 1.00 93.38 90 LYS A O 1
ATOM 714 N N . ILE A 1 91 ? -5.413 3.395 9.551 1.00 91.50 91 ILE A N 1
ATOM 715 C CA . ILE A 1 91 ? -5.990 4.439 10.412 1.00 91.50 91 ILE A CA 1
ATOM 716 C C . ILE A 1 91 ? -7.510 4.436 10.296 1.00 91.50 91 ILE A C 1
ATOM 718 O O . ILE A 1 91 ? -8.205 4.462 11.308 1.00 91.50 91 ILE A O 1
ATOM 722 N N . GLN A 1 92 ? -8.033 4.378 9.070 1.00 91.75 92 GLN A N 1
ATOM 723 C CA . GLN A 1 92 ? -9.482 4.403 8.841 1.00 91.75 92 GLN A CA 1
ATOM 724 C C . GLN A 1 92 ? -10.118 3.009 8.945 1.00 91.75 92 GLN A C 1
ATOM 726 O O . GLN A 1 92 ? -11.342 2.898 8.962 1.00 91.75 92 GLN A O 1
ATOM 731 N N . ASN A 1 93 ? -9.298 1.953 9.049 1.00 92.25 93 ASN A N 1
ATOM 732 C CA . ASN A 1 93 ? -9.725 0.557 9.134 1.00 92.25 93 ASN A CA 1
ATOM 733 C C . ASN A 1 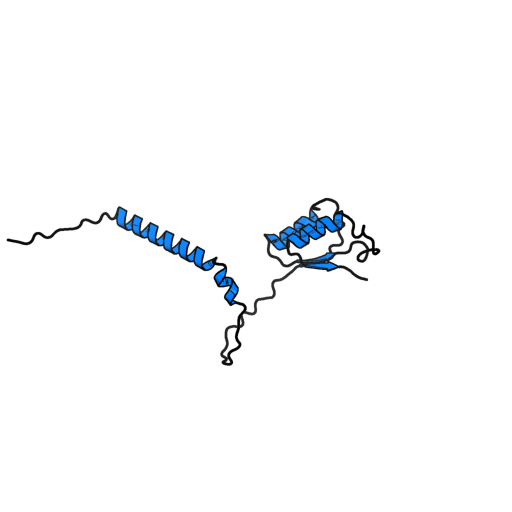93 ? -10.637 0.143 7.964 1.00 92.25 93 ASN A C 1
ATOM 735 O O . ASN A 1 93 ? -11.518 -0.696 8.139 1.00 92.25 93 ASN A O 1
ATOM 739 N N . ILE A 1 94 ? -10.457 0.745 6.782 1.00 94.62 94 ILE A N 1
ATOM 740 C CA . ILE A 1 94 ? -11.188 0.398 5.558 1.00 94.62 94 ILE A CA 1
ATOM 741 C C . ILE A 1 94 ? -10.354 -0.642 4.799 1.00 94.62 94 ILE A C 1
ATOM 743 O O . ILE A 1 94 ? -9.224 -0.327 4.435 1.00 94.62 94 ILE A O 1
ATOM 747 N N . PRO A 1 95 ? -10.867 -1.860 4.535 1.00 96.62 95 PRO A N 1
ATOM 748 C CA . PRO A 1 95 ? -10.142 -2.869 3.778 1.00 96.62 95 PRO A CA 1
ATOM 749 C C . PRO A 1 95 ? -9.767 -2.364 2.387 1.00 96.62 95 PRO A C 1
ATOM 751 O O . PRO A 1 95 ? -10.633 -1.923 1.630 1.00 96.62 95 PRO A O 1
ATOM 754 N N . VAL A 1 96 ? -8.491 -2.472 2.032 1.00 98.25 96 VAL A N 1
ATOM 755 C CA . VAL A 1 96 ? -7.973 -2.112 0.715 1.00 98.25 96 VAL A CA 1
ATOM 756 C C . VAL A 1 96 ? -7.327 -3.323 0.055 1.00 98.25 96 VAL A C 1
ATOM 758 O O . VAL A 1 96 ? -6.433 -3.967 0.615 1.00 98.25 96 VAL A O 1
ATOM 761 N N . VAL A 1 97 ? -7.749 -3.584 -1.180 1.00 98.44 97 VAL A N 1
ATOM 762 C CA . VAL A 1 97 ? -7.081 -4.473 -2.126 1.00 98.44 97 VAL A CA 1
ATOM 763 C C . VAL A 1 97 ? -6.466 -3.610 -3.227 1.00 98.44 97 VAL A C 1
ATOM 765 O O . VAL A 1 97 ? -7.185 -2.993 -4.009 1.00 98.44 97 VAL A O 1
ATOM 768 N N . ALA A 1 98 ? -5.139 -3.548 -3.289 1.00 98.44 98 ALA A N 1
ATOM 769 C CA . ALA A 1 98 ? -4.403 -2.784 -4.291 1.00 98.44 98 ALA A CA 1
ATOM 770 C C . ALA A 1 98 ? -3.859 -3.709 -5.389 1.00 98.44 98 ALA A C 1
ATOM 772 O O . ALA A 1 98 ? -3.126 -4.657 -5.101 1.00 98.44 98 ALA A O 1
ATOM 773 N N . ILE A 1 99 ? -4.182 -3.415 -6.648 1.00 98.56 99 ILE A N 1
ATOM 774 C CA . ILE A 1 99 ? -3.626 -4.103 -7.816 1.00 98.56 99 ILE A CA 1
ATOM 775 C C . ILE A 1 99 ? -2.354 -3.367 -8.237 1.00 98.56 99 ILE A C 1
ATOM 777 O O . ILE A 1 99 ? -2.417 -2.235 -8.714 1.00 98.56 99 ILE A O 1
ATOM 781 N N . VAL A 1 100 ? -1.200 -3.999 -8.044 1.00 98.12 100 VAL A N 1
ATOM 782 C CA . VAL A 1 100 ? 0.121 -3.414 -8.297 1.00 98.12 100 VAL A CA 1
ATOM 783 C C . VAL A 1 100 ? 0.613 -3.836 -9.676 1.00 98.12 100 VAL A C 1
ATOM 785 O O . VAL A 1 100 ? 0.627 -5.025 -9.998 1.00 98.12 100 VAL A O 1
ATOM 788 N N . ASN A 1 101 ? 1.043 -2.864 -10.482 1.00 97.44 101 ASN A N 1
ATOM 789 C CA . ASN A 1 101 ? 1.462 -3.090 -11.863 1.00 97.44 101 ASN A CA 1
ATOM 790 C C . ASN A 1 101 ? 2.788 -2.378 -12.195 1.00 97.44 101 ASN A C 1
ATOM 792 O O . ASN A 1 101 ? 2.765 -1.274 -12.741 1.00 97.44 101 ASN A O 1
ATOM 796 N N . PRO A 1 102 ? 3.946 -2.989 -11.880 1.00 95.94 102 PRO A N 1
ATOM 797 C CA . PRO A 1 102 ? 5.241 -2.389 -12.177 1.00 95.94 102 PRO A CA 1
ATOM 798 C C . PRO A 1 102 ? 5.502 -2.149 -13.666 1.00 95.94 102 PRO A C 1
ATOM 800 O O . PRO A 1 102 ? 6.082 -1.125 -14.027 1.00 95.94 102 PRO A O 1
ATOM 803 N N . HIS A 1 103 ? 5.099 -3.085 -14.529 1.00 95.00 103 HIS A N 1
ATOM 804 C CA . HIS A 1 103 ? 5.428 -3.044 -15.954 1.00 95.00 103 HIS A CA 1
ATOM 805 C C . HIS A 1 103 ? 4.449 -3.863 -16.813 1.00 95.00 103 HIS A C 1
ATOM 807 O O . HIS A 1 103 ? 4.836 -4.843 -17.445 1.00 95.00 103 HIS A O 1
ATOM 813 N N . SER A 1 104 ? 3.160 -3.512 -16.806 1.00 93.94 104 SER A N 1
ATOM 814 C CA . SER A 1 104 ? 2.089 -4.345 -17.404 1.00 93.94 104 SER A CA 1
ATOM 815 C C . SER A 1 104 ? 2.181 -5.815 -16.969 1.00 93.94 104 SER A C 1
ATOM 817 O O . SER A 1 104 ? 1.988 -6.739 -17.754 1.00 93.94 104 SER A O 1
ATOM 819 N N . GLY A 1 105 ? 2.546 -6.015 -15.706 1.00 93.06 105 GLY A N 1
ATOM 820 C CA . GLY A 1 105 ? 3.015 -7.269 -15.145 1.00 93.06 105 GLY A CA 1
ATOM 821 C C . GLY A 1 105 ? 4.097 -7.020 -14.090 1.00 93.06 105 GLY A C 1
ATOM 822 O O . GLY A 1 105 ? 4.410 -5.865 -13.781 1.00 93.06 105 GLY A O 1
ATOM 823 N N . PRO A 1 106 ? 4.740 -8.079 -13.572 1.00 90.94 106 PRO A N 1
ATOM 824 C CA . PRO A 1 106 ? 5.888 -7.952 -12.670 1.00 90.94 106 PRO A CA 1
ATOM 825 C C . PRO A 1 106 ? 7.155 -7.392 -13.352 1.00 90.94 106 PRO A C 1
ATOM 827 O O . PRO A 1 106 ? 8.125 -7.070 -12.667 1.00 90.94 106 PRO A O 1
ATOM 830 N N . GLY A 1 107 ? 7.154 -7.270 -14.685 1.00 88.75 107 GLY A N 1
ATOM 831 C CA . GLY A 1 107 ? 8.340 -6.986 -15.491 1.00 88.75 107 GLY A CA 1
ATOM 832 C C . GLY A 1 107 ? 9.171 -8.240 -15.776 1.00 88.75 107 GLY A C 1
ATOM 833 O O . GLY A 1 107 ? 8.763 -9.362 -15.476 1.00 88.75 107 GLY A O 1
ATOM 834 N N . VAL A 1 108 ? 10.348 -8.058 -16.381 1.00 86.88 108 VAL A N 1
ATOM 835 C CA . VAL A 1 108 ? 11.273 -9.172 -16.654 1.00 86.88 108 VAL A CA 1
ATOM 836 C C . VAL A 1 108 ? 11.838 -9.738 -15.351 1.00 86.88 108 VAL A C 1
ATOM 838 O O . VAL A 1 108 ? 12.179 -8.979 -14.441 1.00 86.88 108 VAL A O 1
ATOM 841 N N . CYS A 1 109 ? 11.962 -11.064 -15.257 1.00 81.19 109 CYS A N 1
ATOM 842 C CA . CYS A 1 109 ? 12.542 -11.719 -14.086 1.00 81.19 109 CYS A CA 1
ATOM 843 C C . CYS A 1 109 ? 14.022 -11.321 -13.950 1.00 81.19 109 CYS A C 1
ATOM 845 O O . CYS A 1 109 ? 14.873 -11.758 -14.720 1.00 81.19 109 CYS A O 1
ATOM 847 N N . SER A 1 110 ? 14.313 -10.435 -13.000 1.00 83.25 110 SER A N 1
ATOM 848 C CA . SER A 1 110 ? 15.646 -9.908 -12.707 1.00 83.25 110 SER A CA 1
ATOM 849 C C . SER A 1 110 ? 15.711 -9.516 -11.234 1.00 83.25 110 SER A C 1
ATOM 851 O O . SER A 1 110 ? 14.700 -9.127 -10.650 1.00 83.25 110 SER A O 1
ATOM 853 N N . THR A 1 111 ? 16.899 -9.563 -10.633 1.00 79.00 111 THR A N 1
ATOM 854 C CA . THR A 1 111 ? 17.130 -9.137 -9.239 1.00 79.00 111 THR A CA 1
ATOM 855 C C . THR A 1 111 ? 16.758 -7.668 -9.006 1.00 79.00 111 THR A C 1
ATOM 857 O O . THR A 1 111 ? 16.375 -7.272 -7.897 1.00 79.00 111 THR A O 1
ATOM 860 N N . SER A 1 112 ? 16.801 -6.859 -10.064 1.00 80.12 112 SER A N 1
ATOM 861 C CA . SER A 1 112 ? 16.466 -5.437 -10.028 1.00 80.12 112 SER A CA 1
ATOM 862 C C . SER A 1 112 ? 14.970 -5.144 -10.149 1.00 80.12 112 SER A C 1
ATOM 864 O O . SER A 1 112 ? 14.593 -4.007 -9.884 1.00 80.12 112 SER A O 1
ATOM 866 N N . ASN A 1 113 ? 14.121 -6.132 -10.468 1.00 85.44 113 ASN A N 1
ATOM 867 C CA . ASN A 1 113 ? 12.683 -5.932 -10.662 1.00 85.44 113 ASN A CA 1
ATOM 868 C C . ASN A 1 113 ? 11.826 -6.487 -9.502 1.00 85.44 113 ASN A C 1
ATOM 870 O O . ASN A 1 113 ? 12.152 -7.536 -8.943 1.00 85.44 113 ASN A O 1
ATOM 874 N N . PRO A 1 114 ? 10.726 -5.801 -9.135 1.00 92.50 114 PRO A N 1
ATOM 875 C CA . PRO A 1 114 ? 10.461 -4.404 -9.483 1.00 92.50 114 PRO A CA 1
ATOM 876 C C . PRO A 1 114 ? 11.524 -3.489 -8.834 1.00 92.50 114 PRO A C 1
ATOM 878 O O . PRO A 1 114 ? 12.281 -3.935 -7.963 1.00 92.50 114 PRO A O 1
ATOM 881 N N . ASP A 1 115 ? 11.639 -2.243 -9.289 1.00 93.44 115 ASP A N 1
ATOM 882 C CA . ASP A 1 115 ? 12.693 -1.333 -8.823 1.00 93.44 115 ASP A CA 1
ATOM 883 C C . ASP A 1 115 ? 12.607 -1.015 -7.312 1.00 93.44 115 ASP A C 1
ATOM 885 O O . ASP A 1 115 ? 11.702 -1.443 -6.586 1.00 93.44 115 ASP A O 1
ATOM 889 N N . SER A 1 116 ? 13.587 -0.263 -6.807 1.00 94.38 116 SER A N 1
ATOM 890 C CA . SER A 1 116 ? 13.655 0.107 -5.391 1.00 94.38 116 SER A CA 1
ATOM 891 C C . SER A 1 116 ? 12.461 0.942 -4.919 1.00 94.38 116 SER A C 1
ATOM 893 O O . SER A 1 116 ? 12.044 0.786 -3.772 1.00 94.38 116 SER A O 1
ATOM 895 N N . ASN A 1 117 ? 11.874 1.782 -5.775 1.00 96.38 117 ASN A N 1
ATOM 896 C CA . ASN A 1 117 ? 10.706 2.588 -5.428 1.00 96.38 117 ASN A CA 1
ATOM 897 C C . ASN A 1 117 ? 9.488 1.692 -5.185 1.00 96.38 117 ASN A C 1
ATOM 899 O O . ASN A 1 117 ? 8.822 1.828 -4.153 1.00 96.38 117 ASN A O 1
ATOM 903 N N . TYR A 1 118 ? 9.241 0.721 -6.068 1.00 96.69 118 TYR A N 1
ATOM 904 C CA . TYR A 1 118 ? 8.201 -0.287 -5.855 1.00 96.69 118 TYR A CA 1
ATOM 905 C C . TYR A 1 118 ? 8.467 -1.124 -4.606 1.00 96.69 118 TYR A C 1
ATOM 907 O O . TYR A 1 118 ? 7.582 -1.244 -3.762 1.00 96.69 118 TYR A O 1
ATOM 915 N N . LYS A 1 119 ? 9.681 -1.662 -4.440 1.00 95.44 119 LYS A N 1
ATOM 916 C CA . LYS A 1 119 ? 10.037 -2.493 -3.273 1.00 95.44 119 LYS A CA 1
ATOM 917 C C . LYS A 1 119 ? 9.781 -1.763 -1.951 1.00 95.44 119 LYS A C 1
ATOM 919 O O . LYS A 1 119 ? 9.147 -2.325 -1.056 1.00 95.44 119 LYS A O 1
ATOM 924 N N . ASN A 1 120 ? 10.217 -0.508 -1.848 1.00 96.94 120 ASN A N 1
ATOM 925 C CA . ASN A 1 120 ? 10.056 0.302 -0.643 1.00 96.94 120 ASN A CA 1
ATOM 926 C C . ASN A 1 120 ? 8.581 0.603 -0.347 1.00 96.94 120 ASN A C 1
ATOM 928 O O . ASN A 1 120 ? 8.108 0.367 0.764 1.00 96.94 120 ASN A O 1
ATOM 932 N N . ASN A 1 121 ? 7.819 1.057 -1.341 1.00 98.25 121 ASN A N 1
ATOM 933 C CA . ASN A 1 121 ? 6.428 1.449 -1.119 1.00 98.25 121 ASN A CA 1
ATOM 934 C C . ASN A 1 121 ? 5.480 0.246 -0.979 1.00 98.25 121 ASN A C 1
ATOM 936 O O . ASN A 1 121 ? 4.532 0.299 -0.197 1.00 98.25 121 ASN A O 1
ATOM 940 N N . MET A 1 122 ? 5.768 -0.887 -1.624 1.00 97.69 122 MET A N 1
ATOM 941 C CA . MET A 1 122 ? 5.073 -2.149 -1.338 1.00 97.69 122 MET A CA 1
ATOM 942 C C . MET A 1 122 ? 5.296 -2.598 0.111 1.00 97.69 122 MET A C 1
ATOM 944 O O . MET A 1 122 ? 4.390 -3.165 0.722 1.00 97.69 122 MET A O 1
ATOM 948 N N . GLN A 1 123 ? 6.471 -2.332 0.691 1.00 97.94 123 GLN A N 1
ATOM 949 C CA . GLN A 1 123 ? 6.705 -2.603 2.108 1.00 97.94 123 GLN A CA 1
ATOM 950 C C . GLN A 1 123 ? 5.853 -1.693 3.005 1.00 97.94 123 GLN A C 1
ATOM 952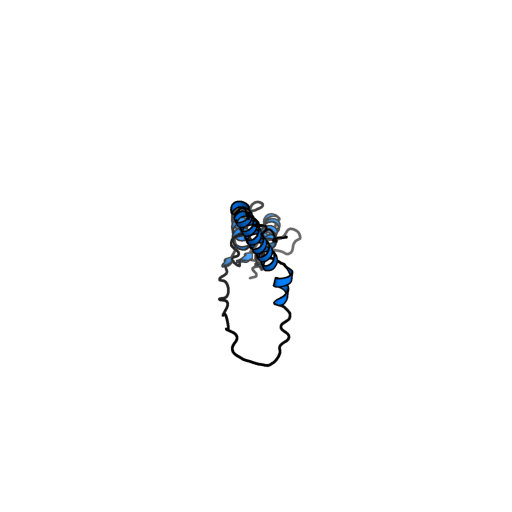 O O . GLN A 1 123 ? 5.317 -2.172 4.003 1.00 97.94 123 GLN A O 1
ATOM 957 N N . VAL A 1 124 ? 5.663 -0.422 2.637 1.00 97.81 124 VAL A N 1
ATOM 958 C CA . VAL A 1 124 ? 4.751 0.501 3.341 1.00 97.81 124 VAL A CA 1
ATOM 959 C C . VAL A 1 124 ? 3.320 -0.047 3.344 1.00 97.81 124 VAL A C 1
ATOM 961 O O . VAL A 1 124 ? 2.721 -0.176 4.413 1.00 97.81 124 VAL A O 1
ATOM 964 N N . LEU A 1 125 ? 2.803 -0.464 2.183 1.00 98.19 125 LEU A N 1
ATOM 965 C CA . LEU A 1 125 ? 1.468 -1.069 2.067 1.00 98.19 125 LEU A CA 1
ATOM 966 C C . LEU A 1 125 ? 1.345 -2.374 2.868 1.00 98.19 125 LEU A C 1
ATOM 968 O O . LEU A 1 125 ? 0.365 -2.572 3.590 1.00 98.19 125 LEU A O 1
ATOM 972 N N . ARG A 1 126 ? 2.362 -3.243 2.801 1.00 98.12 126 ARG A N 1
ATOM 973 C CA . ARG A 1 126 ? 2.410 -4.496 3.572 1.00 98.12 126 ARG A CA 1
ATOM 974 C C . ARG A 1 126 ? 2.355 -4.234 5.075 1.00 98.12 126 ARG A C 1
ATOM 976 O O . ARG A 1 126 ? 1.580 -4.876 5.776 1.00 98.12 126 ARG A O 1
ATOM 983 N N . ASN A 1 127 ? 3.137 -3.272 5.561 1.00 97.75 127 ASN A N 1
ATOM 984 C CA . ASN A 1 127 ? 3.169 -2.889 6.974 1.00 97.75 127 ASN A CA 1
ATOM 985 C C . ASN A 1 127 ? 1.836 -2.285 7.452 1.00 97.75 127 ASN A C 1
ATOM 987 O O . ASN A 1 127 ? 1.542 -2.316 8.646 1.00 97.75 127 ASN A O 1
ATOM 991 N N . ALA A 1 128 ? 1.043 -1.722 6.538 1.00 97.81 128 ALA A N 1
ATOM 992 C CA . ALA A 1 128 ? -0.288 -1.200 6.822 1.00 97.81 128 ALA A CA 1
ATOM 993 C C . ALA A 1 128 ? -1.395 -2.266 6.785 1.00 97.81 128 ALA A C 1
ATOM 995 O O . ALA A 1 128 ? -2.503 -1.987 7.230 1.00 97.81 128 ALA A O 1
ATOM 996 N N . GLY A 1 129 ? -1.107 -3.475 6.293 1.00 97.69 129 GLY A N 1
ATOM 997 C CA . GLY A 1 129 ? -2.091 -4.552 6.151 1.00 97.69 129 GLY A CA 1
ATOM 998 C C . GLY A 1 129 ? -2.914 -4.485 4.863 1.00 97.69 129 GLY A C 1
ATOM 999 O O . GLY A 1 129 ? -3.959 -5.124 4.778 1.00 97.69 129 GLY A O 1
ATOM 1000 N N . VAL A 1 130 ? -2.470 -3.716 3.864 1.00 98.38 130 VAL A N 1
ATOM 1001 C CA . VAL A 1 130 ? -3.129 -3.657 2.552 1.00 98.38 130 VAL A CA 1
ATOM 1002 C C . VAL A 1 130 ? -2.926 -4.991 1.836 1.00 98.38 130 VAL A C 1
ATOM 1004 O O . VAL A 1 130 ? -1.804 -5.503 1.760 1.00 98.38 130 VAL A O 1
ATOM 1007 N N . THR A 1 131 ? -3.996 -5.544 1.264 1.00 98.44 131 THR A N 1
ATOM 1008 C CA . THR A 1 131 ? -3.888 -6.737 0.415 1.00 98.44 131 THR A CA 1
ATOM 1009 C C . THR A 1 131 ? -3.378 -6.315 -0.956 1.00 98.44 131 THR A C 1
ATOM 1011 O O . THR A 1 131 ? -4.053 -5.586 -1.674 1.00 98.44 131 THR A O 1
ATOM 1014 N N . MET A 1 132 ? -2.182 -6.756 -1.338 1.00 98.38 132 MET A N 1
ATOM 1015 C CA . MET A 1 132 ? -1.627 -6.469 -2.663 1.00 98.38 132 MET A CA 1
ATOM 1016 C C . MET A 1 132 ? -1.824 -7.660 -3.597 1.00 98.38 132 MET A C 1
ATOM 1018 O O . MET A 1 132 ? -1.481 -8.788 -3.244 1.00 98.38 132 MET A O 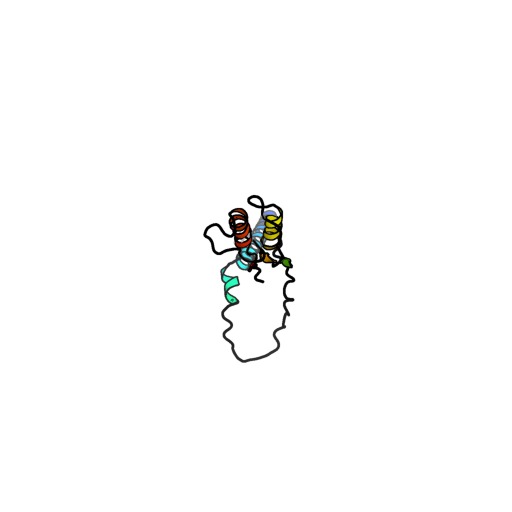1
ATOM 1022 N N . VAL A 1 133 ? -2.313 -7.392 -4.805 1.00 98.31 133 VAL A N 1
ATOM 1023 C CA . VAL A 1 133 ? -2.430 -8.361 -5.901 1.00 98.31 133 VAL A CA 1
ATOM 1024 C C . VAL A 1 133 ? -1.556 -7.878 -7.053 1.00 98.31 133 VAL A C 1
ATOM 1026 O O . VAL A 1 133 ? -1.620 -6.713 -7.431 1.00 98.31 133 VAL A O 1
ATOM 1029 N N . GLY A 1 134 ? -0.710 -8.748 -7.603 1.00 97.06 134 GLY A N 1
ATOM 1030 C CA . GLY A 1 134 ? 0.076 -8.416 -8.791 1.00 97.06 134 GLY A CA 1
ATOM 1031 C C . GLY A 1 134 ? -0.790 -8.477 -10.045 1.00 97.06 134 GLY A C 1
ATOM 1032 O O . GLY A 1 134 ? -1.492 -9.465 -10.253 1.00 97.06 134 GLY A O 1
ATOM 1033 N N . TYR A 1 135 ? -0.735 -7.443 -10.881 1.00 97.75 135 TYR A N 1
ATOM 1034 C CA . TYR A 1 135 ? -1.314 -7.495 -12.221 1.00 97.75 135 TYR A CA 1
ATOM 1035 C C . TYR A 1 135 ? -0.548 -8.505 -13.093 1.00 97.75 135 TYR A C 1
ATOM 1037 O O . TYR A 1 135 ? 0.684 -8.537 -13.065 1.00 97.75 135 TYR A O 1
ATOM 1045 N N . VAL A 1 136 ? -1.278 -9.302 -13.875 1.00 94.31 136 VAL A N 1
ATOM 1046 C CA . VAL A 1 136 ? -0.760 -10.229 -14.894 1.00 94.31 136 VAL A CA 1
ATOM 1047 C C . VAL A 1 136 ? -1.679 -10.117 -16.111 1.00 94.31 136 VAL A C 1
ATOM 1049 O O . VAL A 1 136 ? -2.898 -10.109 -15.939 1.00 94.31 136 VAL A O 1
ATOM 1052 N N . ALA A 1 137 ? -1.094 -9.970 -17.301 1.00 85.62 137 ALA A N 1
ATOM 1053 C CA . ALA A 1 137 ? -1.817 -9.933 -18.573 1.00 85.62 137 ALA A CA 1
ATOM 1054 C C . ALA A 1 137 ? -2.144 -11.341 -19.090 1.00 85.62 137 ALA A C 1
ATOM 1056 O O . ALA A 1 137 ? -1.358 -12.271 -18.789 1.00 85.62 137 ALA A O 1
#

Radius of gyration: 29.36 Å; chains: 1; bounding box: 50×44×104 Å

Organism: NCBI:txid1974574

InterPro domains:
  IPR021986 Spherulation-specific family 4 [PF12138] (66-137)
  IPR021986 Spherulation-specific family 4 [PTHR35040] (53-137)

pLDDT: mean 80.39, std 19.28, range [41.88, 98.56]

Foldseek 3Di:
DDDDDDDDDDDVVVVVVVVVVVVVVVVVVVVCVVPPPVVVPPVPDCPDDDDDDDDDPPVPPPQDADEEAPPDQCPDQRRPVLLVLLCCCQVVVHAAEYEDEQDLWQPDPDPCTPHPSCVRSVVSNVVSVHHYDYHDD